Protein AF-A0A4S0JSV8-F1 (afdb_monomer_lite)

Radius of gyration: 16.35 Å; chains: 1; bounding box: 33×24×64 Å

Foldseek 3Di:
DDPPPPDPPQDDLVNLLVQCVVQFLDLVSGDPSCSVSLVVCCPDPSVVVSSVVRVVVVVVVVPDDDDDPPD

Sequence (71 aa):
MSDGSRNEPAMDAERFAALAAAYGGDLRRWPQADRRAGAMFAASEMGAVILGHAGKLDALLDSYAVKAPGA

pLDDT: mean 86.95, std 15.76, range [38.09, 97.44]

Structure (mmCIF, N/CA/C/O backbone):
data_AF-A0A4S0JSV8-F1
#
_entry.id   AF-A0A4S0JSV8-F1
#
loop_
_atom_site.group_PDB
_atom_site.id
_atom_site.type_symbol
_atom_site.label_atom_id
_atom_site.label_alt_id
_atom_site.label_comp_id
_atom_site.label_asym_id
_atom_site.label_entity_id
_atom_site.label_seq_id
_atom_site.pdbx_PDB_ins_code
_atom_site.Cartn_x
_atom_site.Cartn_y
_atom_site.Cartn_z
_atom_site.occupancy
_atom_site.B_iso_or_equiv
_atom_site.auth_seq_id
_atom_site.auth_comp_id
_atom_site.auth_asym_id
_atom_site.auth_atom_id
_atom_site.pdbx_PDB_model_num
ATOM 1 N N . MET A 1 1 ? -3.246 -17.062 -35.475 1.00 38.09 1 MET A N 1
ATOM 2 C CA . MET A 1 1 ? -2.433 -17.256 -34.258 1.00 38.09 1 MET A CA 1
ATOM 3 C C . MET A 1 1 ? -2.480 -15.950 -33.494 1.00 38.09 1 MET A C 1
ATOM 5 O O . MET A 1 1 ? -1.980 -14.954 -33.996 1.00 38.09 1 MET A O 1
ATOM 9 N N . SER A 1 2 ? -3.226 -15.929 -32.396 1.00 46.22 2 SER A N 1
ATOM 10 C CA . SER A 1 2 ? -3.527 -14.738 -31.603 1.00 46.22 2 SER A CA 1
ATOM 11 C C . SER A 1 2 ? -2.289 -14.268 -30.838 1.00 46.22 2 SER A C 1
ATOM 13 O O . SER A 1 2 ? -1.773 -15.033 -30.030 1.00 46.22 2 SER A O 1
ATOM 15 N N . ASP A 1 3 ? -1.847 -13.026 -31.040 1.00 46.00 3 ASP A N 1
ATOM 16 C CA . ASP A 1 3 ? -0.941 -12.344 -30.106 1.00 46.00 3 ASP A CA 1
ATOM 17 C C . ASP A 1 3 ? -1.706 -11.217 -29.408 1.00 46.00 3 ASP A C 1
ATOM 19 O O . ASP A 1 3 ? -1.627 -10.044 -29.759 1.00 46.00 3 ASP A O 1
ATOM 23 N N . GLY A 1 4 ? -2.570 -11.612 -28.476 1.00 48.91 4 GLY A N 1
ATOM 24 C CA . GLY A 1 4 ? -3.362 -10.697 -27.656 1.00 48.91 4 GLY A CA 1
ATOM 25 C C . GLY A 1 4 ? -2.778 -10.474 -26.262 1.00 48.91 4 GLY A C 1
ATOM 26 O O . GLY A 1 4 ? -3.549 -10.180 -25.357 1.00 48.91 4 GLY A O 1
ATOM 27 N N . SER A 1 5 ? -1.473 -10.688 -26.030 1.00 53.28 5 SER A N 1
ATOM 28 C CA . SER A 1 5 ? -0.985 -10.952 -24.663 1.00 53.28 5 SER A CA 1
ATOM 29 C C . SER A 1 5 ? 0.024 -9.966 -24.053 1.00 53.28 5 SER A C 1
ATOM 31 O O . SER A 1 5 ? 0.544 -10.274 -22.979 1.00 53.28 5 SER A O 1
ATOM 33 N N . ARG A 1 6 ? 0.329 -8.796 -24.637 1.00 52.72 6 ARG A N 1
ATOM 34 C CA . ARG A 1 6 ? 1.455 -7.976 -24.122 1.00 52.72 6 ARG A CA 1
ATOM 35 C C . ARG A 1 6 ? 1.212 -6.498 -23.829 1.00 52.72 6 ARG A C 1
ATOM 37 O O . ARG A 1 6 ? 2.157 -5.724 -23.913 1.00 52.72 6 ARG A O 1
ATOM 44 N N . ASN A 1 7 ? 0.004 -6.089 -23.453 1.00 50.38 7 ASN A N 1
ATOM 45 C CA . ASN A 1 7 ? -0.207 -4.676 -23.119 1.00 50.38 7 ASN A CA 1
ATOM 46 C C . ASN A 1 7 ? -1.167 -4.443 -21.946 1.00 50.38 7 ASN A C 1
ATOM 48 O O . ASN A 1 7 ? -2.058 -3.606 -22.022 1.00 50.38 7 ASN A O 1
ATOM 52 N N . GLU A 1 8 ? -0.984 -5.165 -20.838 1.00 55.91 8 GLU A N 1
ATOM 53 C CA . GLU A 1 8 ? -1.349 -4.541 -19.562 1.00 55.91 8 GLU A CA 1
ATOM 54 C C . GLU A 1 8 ? -0.282 -3.475 -19.280 1.00 55.91 8 GLU A C 1
ATOM 56 O O . GLU A 1 8 ? 0.906 -3.818 -19.286 1.00 55.91 8 GLU A O 1
ATOM 61 N N . PRO A 1 9 ? -0.659 -2.193 -19.118 1.00 59.16 9 PRO A N 1
ATOM 62 C CA . PRO A 1 9 ? 0.314 -1.141 -18.876 1.00 59.16 9 PRO A CA 1
ATOM 63 C C . PRO A 1 9 ? 1.112 -1.488 -17.620 1.00 59.16 9 PRO A C 1
ATOM 65 O O . PRO A 1 9 ? 0.545 -1.809 -16.573 1.00 59.16 9 PRO A O 1
ATOM 68 N N . ALA A 1 10 ? 2.439 -1.467 -17.748 1.00 72.12 10 ALA A N 1
ATOM 69 C CA . ALA A 1 10 ? 3.321 -1.626 -16.606 1.00 72.12 10 ALA A CA 1
ATOM 70 C C . ALA A 1 10 ? 2.982 -0.536 -15.583 1.00 72.12 10 ALA A C 1
ATOM 72 O O . ALA A 1 10 ? 2.924 0.643 -15.928 1.00 72.12 10 ALA A O 1
ATOM 73 N N . MET A 1 11 ? 2.718 -0.941 -14.342 1.00 88.06 11 MET A N 1
ATOM 74 C CA . MET A 1 11 ? 2.440 -0.007 -13.257 1.00 88.06 11 MET A CA 1
ATOM 75 C C . MET A 1 11 ? 3.672 0.864 -13.005 1.00 88.06 11 MET A C 1
ATOM 77 O O . MET A 1 11 ? 4.784 0.344 -12.902 1.00 88.06 11 MET A O 1
ATOM 81 N N . ASP A 1 12 ? 3.474 2.175 -12.906 1.00 92.75 12 ASP A N 1
ATOM 82 C CA . ASP A 1 12 ? 4.522 3.103 -12.495 1.00 92.75 12 ASP A CA 1
ATOM 83 C C . ASP A 1 12 ? 4.563 3.271 -10.964 1.00 92.75 12 ASP A C 1
ATOM 85 O O . ASP A 1 12 ? 3.665 2.848 -10.227 1.00 92.75 12 ASP A O 1
ATOM 89 N N . ALA A 1 13 ? 5.648 3.878 -10.479 1.00 94.38 13 ALA A N 1
ATOM 90 C CA . ALA A 1 13 ? 5.882 4.059 -9.051 1.00 94.38 13 ALA A CA 1
ATOM 91 C C . ALA A 1 13 ? 4.857 4.996 -8.391 1.00 94.38 13 ALA A C 1
ATOM 93 O O . ALA A 1 13 ? 4.513 4.796 -7.227 1.00 94.38 13 ALA A O 1
ATOM 94 N N . GLU A 1 14 ? 4.359 5.998 -9.119 1.00 95.62 14 GLU A N 1
ATOM 95 C CA . GLU A 1 14 ? 3.410 6.982 -8.594 1.00 95.62 14 GLU A CA 1
ATOM 96 C C . GLU A 1 14 ? 2.042 6.336 -8.354 1.00 95.62 14 GLU A C 1
ATOM 98 O O . GLU A 1 14 ? 1.484 6.433 -7.259 1.00 95.62 14 GLU A O 1
ATOM 103 N N . ARG A 1 15 ? 1.540 5.582 -9.336 1.00 95.56 15 ARG A N 1
ATOM 104 C CA . ARG A 1 15 ? 0.308 4.800 -9.227 1.00 95.56 15 ARG A CA 1
ATOM 105 C C . ARG A 1 15 ? 0.415 3.753 -8.125 1.00 95.56 15 ARG A C 1
ATOM 107 O O . ARG A 1 15 ? -0.527 3.604 -7.347 1.00 95.56 15 ARG A O 1
ATOM 114 N N . PHE A 1 16 ? 1.546 3.053 -8.035 1.00 97.19 16 PHE A N 1
ATOM 115 C CA . PHE A 1 16 ? 1.788 2.071 -6.979 1.00 97.19 16 PHE A CA 1
ATOM 116 C C . PHE A 1 16 ? 1.754 2.718 -5.585 1.00 97.19 16 PHE A C 1
ATOM 118 O O . PHE A 1 16 ? 1.085 2.212 -4.684 1.00 97.19 16 PHE A O 1
ATOM 125 N N . ALA A 1 17 ? 2.415 3.867 -5.413 1.00 97.25 17 ALA A N 1
ATOM 126 C CA . ALA A 1 17 ? 2.418 4.612 -4.156 1.00 97.25 17 ALA A CA 1
ATOM 127 C C . ALA A 1 17 ? 1.023 5.131 -3.781 1.00 97.25 17 ALA A C 1
ATOM 129 O O . ALA A 1 17 ? 0.619 5.014 -2.624 1.00 97.25 17 ALA A O 1
ATOM 130 N N . ALA A 1 18 ? 0.260 5.644 -4.750 1.00 97.06 18 ALA A N 1
ATOM 131 C CA . ALA A 1 18 ? -1.109 6.099 -4.526 1.00 97.06 18 ALA A CA 1
ATOM 132 C C . ALA A 1 18 ? -2.025 4.957 -4.054 1.00 97.06 18 ALA A C 1
ATOM 134 O O . ALA A 1 18 ? -2.812 5.135 -3.124 1.00 97.06 18 ALA A O 1
ATOM 135 N N . LEU A 1 19 ? -1.896 3.769 -4.652 1.00 97.44 19 LEU A N 1
ATOM 136 C CA . LEU A 1 19 ? -2.648 2.583 -4.239 1.00 97.44 19 LEU A CA 1
ATOM 137 C C . LEU A 1 19 ? -2.246 2.111 -2.837 1.00 97.44 19 LEU A C 1
ATOM 139 O O . LEU A 1 19 ? -3.125 1.854 -2.015 1.00 97.44 19 LEU A O 1
ATOM 143 N N . ALA A 1 20 ? -0.946 2.061 -2.535 1.00 97.31 20 ALA A N 1
ATOM 144 C CA . ALA A 1 20 ? -0.453 1.692 -1.208 1.00 97.31 20 ALA A CA 1
ATOM 145 C C . ALA A 1 20 ? -0.928 2.668 -0.119 1.00 97.31 20 ALA A C 1
ATOM 147 O O . ALA A 1 20 ? -1.299 2.243 0.971 1.00 97.31 20 ALA A O 1
ATOM 148 N N . ALA A 1 21 ? -0.968 3.968 -0.418 1.00 95.88 21 ALA A N 1
ATOM 149 C CA . ALA A 1 21 ? -1.467 4.982 0.507 1.00 95.88 21 ALA A CA 1
ATOM 150 C C . ALA A 1 21 ? -2.985 4.882 0.739 1.00 95.88 21 ALA A C 1
ATOM 152 O O . ALA A 1 21 ? -3.449 5.118 1.851 1.00 95.88 21 ALA A O 1
ATOM 153 N N . ALA A 1 22 ? -3.760 4.535 -0.294 1.00 96.19 22 ALA A N 1
ATOM 154 C CA . ALA A 1 22 ? -5.218 4.457 -0.208 1.00 96.19 22 ALA A CA 1
ATOM 155 C C . ALA A 1 22 ? -5.732 3.142 0.404 1.00 96.19 22 ALA A C 1
ATOM 157 O O . ALA A 1 22 ? -6.746 3.149 1.101 1.00 96.19 22 ALA A O 1
ATOM 158 N N . TYR A 1 23 ? -5.061 2.019 0.132 1.00 95.38 23 TYR A N 1
ATOM 159 C CA . TYR A 1 23 ? -5.537 0.672 0.483 1.00 95.38 23 TYR A CA 1
ATOM 160 C C . TYR A 1 23 ? -4.629 -0.085 1.465 1.00 95.38 23 TYR A C 1
ATOM 162 O O . TYR A 1 23 ? -4.995 -1.178 1.907 1.00 95.38 23 TYR A O 1
ATOM 170 N N . GLY A 1 24 ? -3.469 0.475 1.809 1.00 96.00 24 GLY A N 1
ATOM 171 C CA . GLY A 1 24 ? -2.464 -0.164 2.655 1.00 96.00 24 GLY A CA 1
ATOM 172 C C . GLY A 1 24 ? -1.488 -1.052 1.877 1.00 96.00 24 GLY A C 1
ATOM 173 O O . GLY A 1 24 ? -1.533 -1.172 0.647 1.00 96.00 24 GLY A O 1
ATOM 174 N N . GLY A 1 25 ? -0.587 -1.694 2.618 1.00 95.44 25 GLY A N 1
ATOM 175 C CA . GLY A 1 25 ? 0.478 -2.549 2.090 1.00 95.44 25 GLY A CA 1
ATOM 176 C C . GLY A 1 25 ? 0.017 -3.949 1.664 1.00 95.44 25 GLY A C 1
ATOM 177 O O . GLY A 1 25 ? 0.767 -4.677 1.014 1.00 95.44 25 GLY A O 1
ATOM 178 N N . ASP A 1 26 ? -1.210 -4.346 2.004 1.00 95.12 26 ASP A N 1
ATOM 179 C CA . ASP A 1 26 ? -1.780 -5.635 1.607 1.00 95.12 26 ASP A CA 1
ATOM 180 C C . ASP A 1 26 ? -2.442 -5.553 0.223 1.00 95.12 26 ASP A C 1
ATOM 182 O O . ASP A 1 26 ? -3.582 -5.103 0.078 1.00 95.12 26 ASP A O 1
ATOM 186 N N . LEU A 1 27 ? -1.754 -6.078 -0.796 1.00 94.56 27 LEU A N 1
ATOM 187 C CA . LEU A 1 27 ? -2.240 -6.141 -2.182 1.00 94.56 27 LEU A CA 1
ATOM 188 C C . LEU A 1 27 ? -3.609 -6.825 -2.322 1.00 94.56 27 LEU A C 1
ATOM 190 O O . LEU A 1 27 ? -4.320 -6.586 -3.297 1.00 94.56 27 LEU A O 1
ATOM 194 N N . ARG A 1 28 ? -4.032 -7.672 -1.373 1.00 94.38 28 ARG A N 1
ATOM 195 C CA . ARG A 1 28 ? -5.365 -8.298 -1.421 1.00 94.38 28 ARG A CA 1
ATOM 196 C C . ARG A 1 28 ? -6.486 -7.270 -1.266 1.00 94.38 28 ARG A C 1
ATOM 198 O O . ARG A 1 28 ? -7.567 -7.514 -1.805 1.00 94.38 28 ARG A O 1
ATOM 205 N N . ARG A 1 29 ? -6.219 -6.146 -0.584 1.00 93.62 29 ARG A N 1
ATOM 206 C CA . ARG A 1 29 ? -7.150 -5.026 -0.354 1.00 93.62 29 ARG A CA 1
ATOM 207 C C . ARG A 1 29 ? -7.279 -4.096 -1.566 1.00 93.62 29 ARG A C 1
ATOM 209 O O . ARG A 1 29 ? -8.209 -3.297 -1.616 1.00 93.62 29 ARG A O 1
ATOM 216 N N . TRP A 1 30 ? -6.370 -4.193 -2.536 1.00 95.94 30 TRP A N 1
ATOM 217 C CA . TRP A 1 30 ? -6.344 -3.310 -3.701 1.00 95.94 30 TRP A CA 1
ATOM 218 C C . TRP A 1 30 ? -7.456 -3.639 -4.715 1.00 95.94 30 TRP A C 1
ATOM 220 O O . TRP A 1 30 ? -7.924 -4.787 -4.771 1.00 95.94 30 TRP A O 1
ATOM 230 N N . PRO A 1 31 ? -7.845 -2.672 -5.574 1.00 96.56 31 PRO A N 1
ATOM 231 C CA . PRO A 1 31 ? -8.766 -2.906 -6.683 1.00 96.56 31 PRO A CA 1
ATOM 232 C C . PRO A 1 31 ? -8.315 -4.070 -7.568 1.00 96.56 31 PRO A C 1
ATOM 234 O O . PRO A 1 31 ? -7.142 -4.181 -7.922 1.00 96.56 31 PRO A O 1
ATOM 237 N N . GLN A 1 32 ? -9.252 -4.936 -7.969 1.00 95.88 32 GLN A N 1
ATOM 238 C CA . GLN A 1 32 ? -8.929 -6.174 -8.689 1.00 95.88 3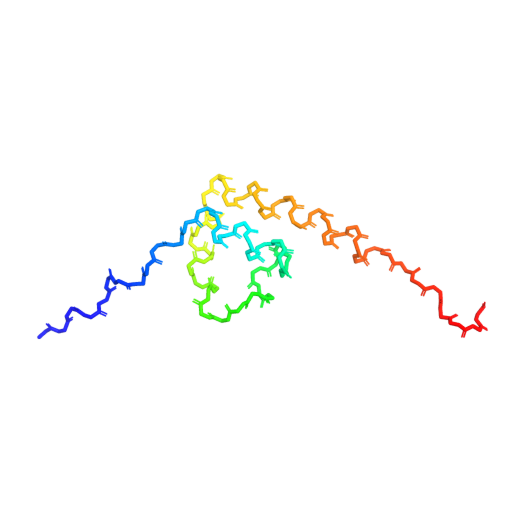2 GLN A CA 1
ATOM 239 C C . GLN A 1 32 ? -8.123 -5.941 -9.975 1.00 95.88 32 GLN A C 1
ATOM 241 O O . GLN A 1 32 ? -7.229 -6.735 -10.258 1.00 95.88 32 GLN A O 1
ATOM 246 N N . ALA A 1 33 ? -8.416 -4.860 -10.703 1.00 93.12 33 ALA A N 1
ATOM 247 C CA . ALA A 1 33 ? -7.721 -4.487 -11.933 1.00 93.12 33 ALA A CA 1
ATOM 248 C C . ALA A 1 33 ? -6.231 -4.168 -11.712 1.00 93.12 33 ALA A C 1
ATOM 250 O O . ALA A 1 33 ? -5.413 -4.425 -12.587 1.00 93.12 33 ALA A O 1
ATOM 251 N N . ASP A 1 34 ? -5.867 -3.663 -10.531 1.00 94.25 34 ASP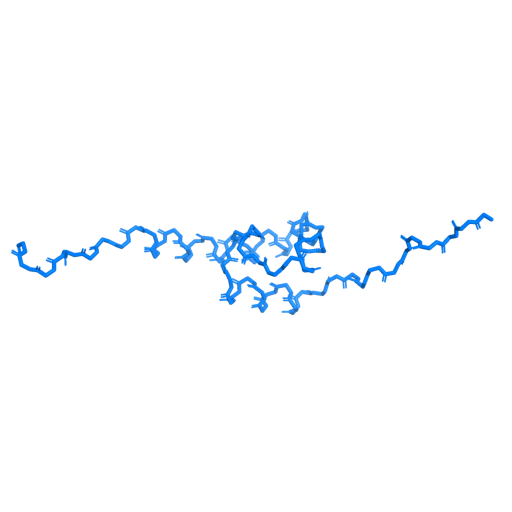 A N 1
ATOM 252 C CA . ASP A 1 34 ? -4.503 -3.240 -10.209 1.00 94.25 34 ASP A CA 1
ATOM 253 C C . ASP A 1 34 ? -3.683 -4.353 -9.522 1.00 94.25 34 ASP A C 1
ATOM 255 O O . ASP A 1 34 ? -2.455 -4.290 -9.501 1.00 94.25 34 ASP A O 1
ATOM 259 N N . ARG A 1 35 ? -4.322 -5.404 -8.978 1.00 94.81 35 ARG A N 1
ATOM 260 C CA . ARG A 1 35 ? -3.638 -6.427 -8.156 1.00 94.81 35 ARG A CA 1
ATOM 261 C C . ARG A 1 35 ? -2.506 -7.150 -8.882 1.00 94.81 35 ARG A C 1
ATOM 263 O O . ARG A 1 35 ? -1.448 -7.350 -8.292 1.00 94.81 35 ARG A O 1
ATOM 270 N N . ARG A 1 36 ? -2.708 -7.546 -10.145 1.00 94.94 36 ARG A N 1
ATOM 271 C CA . ARG A 1 36 ? -1.688 -8.275 -10.922 1.00 94.94 36 ARG A CA 1
ATOM 272 C C . ARG A 1 36 ? -0.466 -7.396 -11.189 1.00 94.94 36 ARG A C 1
ATOM 274 O O . ARG A 1 36 ? 0.655 -7.811 -10.905 1.00 94.94 36 ARG A O 1
ATOM 281 N N . ALA A 1 37 ? -0.692 -6.184 -11.690 1.00 93.88 37 ALA A N 1
ATOM 282 C CA . ALA A 1 37 ? 0.373 -5.231 -11.983 1.00 93.88 37 ALA A CA 1
ATOM 283 C C . ALA A 1 37 ? 1.098 -4.774 -10.702 1.00 93.88 37 ALA A C 1
ATOM 285 O O . ALA A 1 37 ? 2.325 -4.697 -10.687 1.00 93.88 37 ALA A O 1
ATOM 286 N N . GLY A 1 38 ? 0.362 -4.592 -9.601 1.00 94.94 38 GLY A N 1
ATOM 287 C CA . GLY A 1 38 ? 0.923 -4.324 -8.278 1.00 94.94 38 GLY A CA 1
ATOM 288 C C . GLY A 1 38 ? 1.818 -5.458 -7.774 1.00 94.94 38 GLY A C 1
ATOM 289 O O . GLY A 1 38 ? 2.939 -5.202 -7.351 1.00 94.94 38 GLY A O 1
ATOM 290 N N . ALA A 1 39 ? 1.395 -6.720 -7.892 1.00 95.56 39 ALA A N 1
ATOM 291 C CA . ALA A 1 39 ? 2.235 -7.863 -7.513 1.00 95.56 39 ALA A CA 1
ATOM 292 C C . ALA A 1 39 ? 3.546 -7.921 -8.318 1.00 95.56 39 ALA A C 1
ATOM 294 O O . ALA A 1 39 ? 4.595 -8.241 -7.762 1.00 95.56 39 ALA A O 1
ATOM 295 N N . MET A 1 40 ? 3.500 -7.583 -9.610 1.00 95.56 40 MET A N 1
ATOM 296 C CA . MET A 1 40 ? 4.703 -7.514 -10.444 1.00 95.56 40 MET A CA 1
ATOM 297 C C . MET A 1 40 ? 5.634 -6.372 -10.014 1.00 95.56 40 MET A C 1
ATOM 299 O O . MET A 1 40 ? 6.838 -6.587 -9.898 1.00 95.56 40 MET A O 1
ATOM 303 N N . PHE A 1 41 ? 5.097 -5.179 -9.736 1.00 95.19 41 PHE A N 1
ATOM 304 C CA . PHE A 1 41 ? 5.896 -4.036 -9.283 1.00 95.19 41 PHE A CA 1
ATOM 305 C C . PHE A 1 41 ? 6.481 -4.248 -7.877 1.00 95.19 41 PHE A C 1
ATOM 307 O O . PHE A 1 41 ? 7.617 -3.856 -7.612 1.00 95.19 41 PHE A O 1
ATOM 314 N N . ALA A 1 42 ? 5.745 -4.917 -6.986 1.00 95.94 42 ALA A N 1
ATOM 315 C CA . ALA A 1 42 ? 6.161 -5.215 -5.615 1.00 95.94 42 ALA A CA 1
ATOM 316 C C . ALA A 1 42 ? 7.431 -6.079 -5.525 1.00 95.94 42 ALA A C 1
ATOM 318 O O . ALA A 1 42 ? 8.112 -6.047 -4.505 1.00 95.94 42 ALA A O 1
ATOM 319 N N . ALA A 1 43 ? 7.769 -6.825 -6.584 1.00 94.88 43 ALA A N 1
ATOM 320 C CA . ALA A 1 43 ? 9.016 -7.585 -6.667 1.00 94.88 43 ALA A CA 1
ATOM 321 C C . ALA A 1 43 ? 10.263 -6.696 -6.857 1.00 94.88 43 ALA A C 1
ATOM 323 O O . ALA A 1 43 ? 11.385 -7.177 -6.714 1.00 94.88 43 ALA A O 1
ATOM 324 N N . SER A 1 44 ? 10.085 -5.413 -7.192 1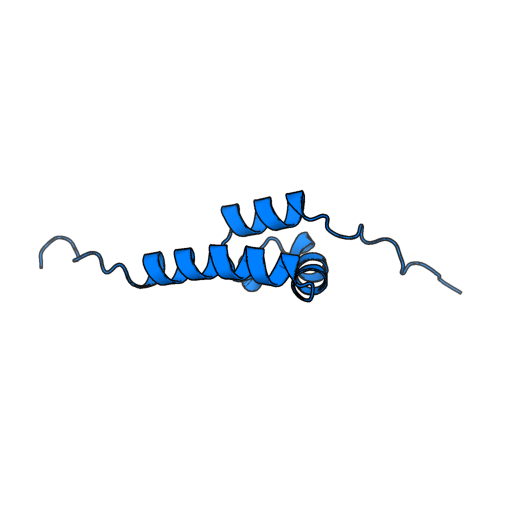.00 95.25 44 SER A N 1
ATOM 325 C CA . SER A 1 44 ? 11.175 -4.437 -7.244 1.00 95.25 44 SER A CA 1
ATOM 326 C C . SER A 1 44 ? 11.553 -3.936 -5.848 1.00 95.25 44 SER A C 1
ATOM 328 O O . SER A 1 44 ? 10.727 -3.908 -4.936 1.00 95.25 44 SER A O 1
ATOM 330 N N . GLU A 1 45 ? 12.790 -3.460 -5.692 1.00 96.25 45 GLU A N 1
ATOM 331 C CA . GLU A 1 45 ? 13.263 -2.852 -4.441 1.00 96.25 45 GLU A CA 1
ATOM 332 C C . GLU A 1 45 ? 12.389 -1.660 -4.020 1.00 96.25 45 GLU A C 1
ATOM 334 O O . GLU A 1 45 ? 11.964 -1.561 -2.871 1.00 96.25 45 GLU A O 1
ATOM 339 N N . MET A 1 46 ? 12.042 -0.792 -4.972 1.00 95.81 46 MET A N 1
ATOM 340 C CA . MET A 1 46 ? 11.184 0.364 -4.719 1.00 95.81 46 MET A CA 1
ATOM 341 C C . MET A 1 46 ? 9.767 -0.047 -4.301 1.00 95.81 46 MET A C 1
ATOM 343 O O . MET A 1 46 ? 9.215 0.527 -3.362 1.00 95.81 46 MET A O 1
ATOM 347 N N . GLY A 1 47 ? 9.195 -1.071 -4.940 1.00 96.25 47 GLY A N 1
ATOM 348 C CA . GLY A 1 47 ? 7.911 -1.644 -4.538 1.00 96.25 47 GLY A CA 1
ATOM 349 C C . GLY A 1 47 ? 7.947 -2.205 -3.114 1.00 96.25 47 GLY A C 1
ATOM 350 O O . GLY A 1 47 ? 7.055 -1.912 -2.317 1.00 96.25 47 GLY A O 1
ATOM 351 N N . ALA A 1 48 ? 9.009 -2.936 -2.763 1.00 96.12 48 ALA A N 1
ATOM 352 C CA . ALA A 1 48 ? 9.207 -3.471 -1.418 1.00 96.12 48 ALA A CA 1
ATOM 353 C C . ALA A 1 48 ? 9.337 -2.364 -0.359 1.00 96.12 48 ALA A C 1
ATOM 355 O O . ALA A 1 48 ? 8.743 -2.471 0.715 1.00 96.12 48 ALA A O 1
ATOM 356 N N . VAL A 1 49 ? 10.055 -1.276 -0.664 1.00 97.12 49 VAL A N 1
ATOM 357 C CA . VAL A 1 49 ? 10.152 -0.102 0.218 1.00 97.12 49 VAL A CA 1
ATOM 358 C C . VAL A 1 49 ? 8.771 0.519 0.432 1.00 97.12 49 VAL A C 1
ATOM 360 O O . VAL A 1 49 ? 8.350 0.673 1.580 1.00 97.12 49 VAL A O 1
ATOM 363 N N . ILE A 1 50 ? 8.031 0.817 -0.642 1.00 96.69 50 ILE A N 1
ATOM 364 C CA . ILE A 1 50 ? 6.705 1.450 -0.557 1.00 96.69 50 ILE A CA 1
ATOM 365 C C . ILE A 1 50 ? 5.728 0.590 0.260 1.00 96.69 50 ILE A C 1
ATOM 367 O O . ILE A 1 50 ? 5.099 1.100 1.191 1.00 96.69 50 ILE A O 1
ATOM 371 N N . LEU A 1 51 ? 5.634 -0.716 -0.020 1.00 97.12 51 LEU A N 1
ATOM 372 C CA . LEU A 1 51 ? 4.766 -1.614 0.753 1.00 97.12 51 LEU A CA 1
ATOM 373 C C . LEU A 1 51 ? 5.237 -1.776 2.196 1.00 97.12 51 LEU A C 1
ATOM 375 O O . LEU A 1 51 ? 4.407 -1.872 3.093 1.00 97.12 51 LEU A O 1
ATOM 379 N N . GLY A 1 52 ? 6.547 -1.770 2.446 1.00 96.44 52 GLY A N 1
ATOM 380 C CA . GLY A 1 52 ? 7.094 -1.811 3.798 1.00 96.44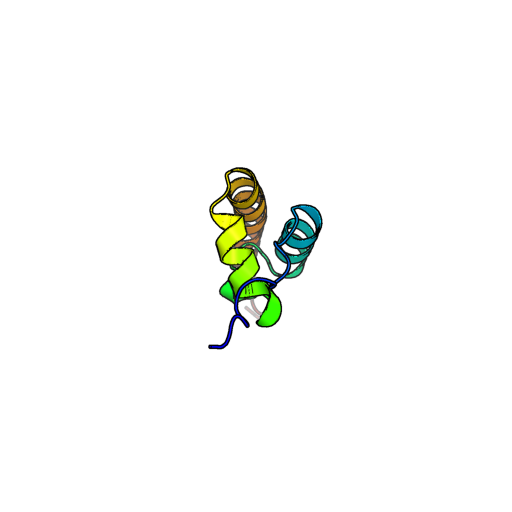 52 GLY A CA 1
ATOM 381 C C . GLY A 1 52 ? 6.691 -0.591 4.629 1.00 96.44 52 GLY A C 1
ATOM 382 O O . GLY A 1 52 ? 6.386 -0.727 5.813 1.00 96.44 52 GLY A O 1
ATOM 383 N N . HIS A 1 53 ? 6.648 0.599 4.025 1.00 95.44 53 HIS A N 1
ATOM 384 C CA . HIS A 1 53 ? 6.144 1.802 4.690 1.00 95.44 53 HIS A CA 1
ATOM 385 C C . HIS A 1 53 ? 4.640 1.711 4.975 1.00 95.44 53 HIS A C 1
ATOM 387 O O . HIS A 1 53 ? 4.231 1.955 6.111 1.00 95.44 53 HIS A O 1
ATOM 393 N N . ALA A 1 54 ? 3.837 1.307 3.988 1.00 95.19 54 ALA A N 1
ATOM 394 C CA . ALA A 1 54 ? 2.393 1.154 4.161 1.00 95.19 54 ALA A CA 1
ATOM 395 C C . ALA A 1 54 ? 2.046 0.066 5.198 1.00 95.19 54 ALA A C 1
ATOM 397 O O . ALA A 1 54 ? 1.257 0.303 6.105 1.00 95.19 54 ALA A O 1
ATOM 398 N N . GLY A 1 55 ? 2.719 -1.086 5.149 1.00 94.31 55 GLY A N 1
ATOM 399 C CA . GLY A 1 55 ? 2.497 -2.200 6.072 1.00 94.31 55 GLY A CA 1
ATOM 400 C C . GLY A 1 55 ? 2.885 -1.897 7.523 1.00 94.31 55 GLY A C 1
ATOM 401 O O . GLY A 1 55 ? 2.259 -2.411 8.446 1.00 94.31 55 GLY A O 1
ATOM 402 N N . LYS A 1 56 ? 3.880 -1.028 7.758 1.00 94.31 56 LYS A N 1
ATOM 403 C CA . LYS A 1 56 ? 4.186 -0.535 9.115 1.00 94.31 56 LYS A CA 1
ATOM 404 C C . LYS A 1 56 ? 3.036 0.295 9.680 1.00 94.31 56 LYS A C 1
ATOM 406 O O . LYS A 1 56 ? 2.703 0.135 10.851 1.00 94.31 56 LYS A O 1
ATOM 411 N N . LEU A 1 57 ? 2.447 1.170 8.864 1.00 92.50 57 LEU A N 1
ATOM 412 C CA . LEU A 1 57 ? 1.275 1.945 9.266 1.00 92.50 57 LEU A CA 1
ATOM 413 C C . LEU A 1 57 ? 0.082 1.020 9.532 1.00 92.50 57 LEU A C 1
ATOM 415 O O . LEU A 1 57 ? -0.545 1.147 10.580 1.00 92.50 57 LEU A O 1
ATOM 419 N N . ASP A 1 58 ? -0.170 0.057 8.644 1.00 91.94 58 ASP A N 1
ATOM 420 C CA . ASP A 1 58 ? -1.236 -0.934 8.819 1.00 91.94 58 ASP A CA 1
ATOM 421 C C . ASP A 1 58 ? -1.087 -1.688 10.147 1.00 91.94 58 ASP A C 1
ATOM 423 O O . ASP A 1 58 ? -2.042 -1.780 10.908 1.00 91.94 58 ASP A O 1
ATOM 427 N N . ALA A 1 59 ? 0.120 -2.156 10.481 1.00 92.31 59 ALA A N 1
ATOM 428 C CA . ALA A 1 59 ? 0.370 -2.869 11.734 1.00 92.31 59 ALA A CA 1
ATOM 429 C C . ALA A 1 59 ? 0.113 -2.001 12.979 1.00 92.31 59 ALA A C 1
ATOM 431 O O . ALA A 1 59 ? -0.425 -2.488 13.976 1.00 92.31 59 ALA A O 1
ATOM 432 N N . LEU A 1 60 ? 0.481 -0.716 12.934 1.00 93.12 60 LEU A N 1
ATOM 433 C CA . LEU A 1 60 ? 0.187 0.225 14.018 1.00 93.12 60 LEU A CA 1
ATOM 434 C C . LEU A 1 60 ? -1.324 0.418 14.185 1.00 93.12 60 LEU A C 1
ATOM 436 O O . LEU A 1 60 ? -1.817 0.371 15.312 1.00 93.12 60 LEU A O 1
ATOM 440 N N . LEU A 1 61 ? -2.052 0.591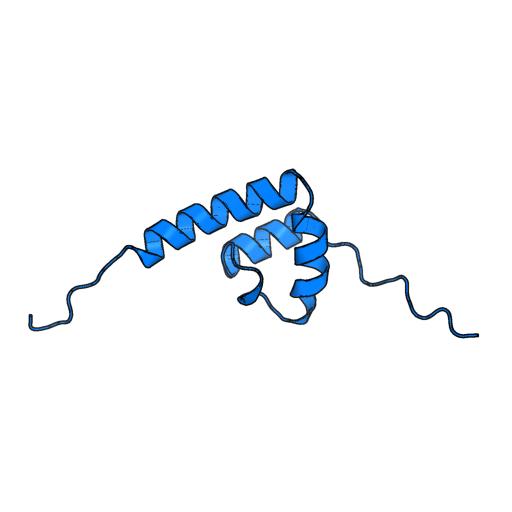 13.080 1.00 90.62 61 LEU A N 1
ATOM 441 C CA . LEU A 1 61 ? -3.507 0.751 13.090 1.00 90.62 61 LEU A CA 1
ATOM 442 C C . LEU A 1 61 ? -4.221 -0.522 13.565 1.00 90.62 61 LEU A C 1
ATOM 444 O O . LEU A 1 61 ? -5.107 -0.430 14.411 1.00 90.62 61 LEU A O 1
ATOM 448 N N . ASP A 1 62 ? -3.798 -1.699 13.102 1.00 89.75 62 ASP A N 1
ATOM 449 C CA . ASP A 1 62 ? -4.369 -2.993 13.499 1.00 89.75 62 ASP A CA 1
ATOM 450 C C . ASP A 1 62 ? -4.134 -3.294 14.993 1.00 89.75 62 ASP A C 1
ATOM 452 O O . ASP A 1 62 ? -4.940 -3.970 15.632 1.00 89.75 62 ASP A O 1
ATOM 456 N N . SER A 1 63 ? -3.048 -2.774 15.579 1.00 89.81 63 SER A N 1
ATOM 457 C CA . SER A 1 63 ? -2.762 -2.923 17.014 1.00 89.81 63 SER A CA 1
ATOM 458 C C . SER A 1 63 ? -3.634 -2.044 17.920 1.00 89.81 63 SER A C 1
ATOM 460 O O . SER A 1 63 ? -3.673 -2.253 19.136 1.00 89.81 63 SER A O 1
ATOM 462 N N . TYR A 1 64 ? -4.321 -1.047 17.357 1.00 88.75 64 TYR A N 1
ATOM 463 C CA . TYR A 1 64 ? -5.079 -0.079 18.136 1.00 88.75 64 TYR A CA 1
ATOM 464 C C . TYR A 1 64 ? -6.417 -0.669 18.606 1.00 88.75 64 TYR A C 1
ATOM 466 O O . TYR A 1 64 ? -7.374 -0.796 17.845 1.00 88.75 64 TYR A O 1
ATOM 474 N N . ALA A 1 65 ? -6.500 -1.007 19.894 1.00 83.94 65 ALA A N 1
ATOM 475 C CA . ALA A 1 65 ? -7.720 -1.512 20.516 1.00 83.94 65 ALA A CA 1
ATOM 476 C C . ALA A 1 65 ? -8.554 -0.365 21.108 1.00 83.94 65 ALA A C 1
ATOM 478 O O . ALA A 1 65 ? -8.187 0.239 22.119 1.00 83.94 65 ALA A O 1
ATOM 479 N N . VAL A 1 66 ? -9.714 -0.090 20.510 1.00 83.88 66 VAL A N 1
ATOM 480 C CA . VAL A 1 66 ? -10.702 0.833 21.085 1.00 83.88 66 VAL A CA 1
ATOM 481 C C . VAL A 1 66 ? -11.541 0.082 22.114 1.00 83.88 66 VAL A C 1
ATOM 483 O O . VAL A 1 66 ? -12.173 -0.926 21.797 1.00 83.88 66 VAL A O 1
ATOM 486 N N . LYS A 1 67 ? -11.575 0.580 23.356 1.00 81.31 67 LYS A N 1
ATOM 487 C CA . LYS A 1 67 ? -12.472 0.045 24.387 1.00 81.31 67 LYS A CA 1
ATOM 488 C C . LYS A 1 67 ? -13.919 0.296 23.959 1.00 81.31 67 LYS A C 1
ATOM 490 O O . LYS A 1 67 ? -14.280 1.428 23.639 1.00 81.31 67 LYS A O 1
ATOM 495 N N . ALA A 1 68 ? -14.741 -0.752 23.954 1.00 77.69 68 ALA A N 1
ATOM 496 C CA . ALA A 1 68 ? -16.153 -0.614 23.622 1.00 77.69 68 ALA A CA 1
ATOM 497 C C . ALA A 1 68 ? -16.839 0.367 24.599 1.00 77.69 68 ALA A C 1
ATOM 499 O O . ALA A 1 68 ? -16.520 0.350 25.795 1.00 77.69 68 ALA A O 1
ATOM 500 N N . PRO A 1 69 ? -17.779 1.210 24.132 1.00 76.56 69 PRO A N 1
ATOM 501 C CA . PRO A 1 69 ? -18.518 2.103 25.017 1.00 76.56 69 PRO A CA 1
ATOM 502 C C . PRO A 1 69 ? -19.268 1.292 26.086 1.00 76.56 69 PRO A C 1
ATOM 504 O O . PRO A 1 69 ? -20.089 0.443 25.746 1.00 76.56 69 PRO A O 1
ATOM 507 N N . GLY A 1 70 ? -18.984 1.549 27.368 1.00 75.75 70 GLY A N 1
ATOM 508 C CA . GLY A 1 70 ? -19.669 0.927 28.512 1.00 75.75 70 GLY A CA 1
ATOM 509 C C . GLY A 1 70 ? -18.880 -0.125 29.303 1.00 75.75 70 GLY A C 1
ATOM 510 O O . GLY A 1 70 ? -19.421 -0.654 30.271 1.00 75.75 70 GLY A O 1
ATOM 511 N N . ALA A 1 71 ? -17.630 -0.422 28.930 1.00 55.88 71 ALA A N 1
ATOM 512 C CA . ALA A 1 71 ? -16.722 -1.247 29.736 1.00 55.88 71 ALA A CA 1
ATOM 513 C C . ALA A 1 71 ? -15.883 -0.419 30.720 1.00 55.88 71 A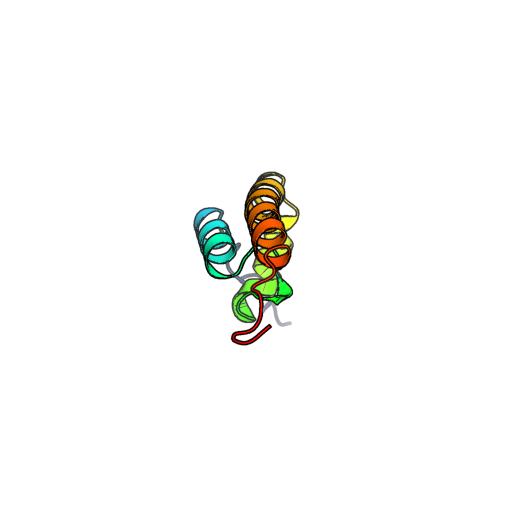LA A C 1
ATOM 515 O O . ALA A 1 71 ? -15.621 0.780 30.460 1.00 55.88 71 ALA A O 1
#

Secondary structure (DSSP, 8-state):
-----S-SPPPPHHHHHHHHHHH-S-GGGS-HHHHHHHHHHHTSHHHHHHHHHHHHHHHHHHT--PPPTT-